Protein AF-A0A1Y0IKT8-F1 (afdb_monomer_lite)

Sequence (107 aa):
MEEERQFYAVRDYLREHRRSTIYELSDSTETPVSLIIKWIRDGRISTSDHPELHYPCESCGAPTLEGKYCKPCKDRLTKGFEQTRQELTEHRNNEQNRSAYYHRRNN

Structure (mmCIF, N/CA/C/O backbone):
data_AF-A0A1Y0IKT8-F1
#
_entry.id   AF-A0A1Y0IKT8-F1
#
loop_
_atom_site.group_PDB
_atom_site.id
_atom_site.type_symbol
_atom_site.label_atom_id
_atom_site.label_alt_id
_atom_site.label_comp_id
_atom_site.label_asym_id
_atom_site.label_entity_id
_atom_site.label_seq_id
_atom_site.pdbx_PDB_ins_code
_atom_site.Cartn_x
_atom_site.Cartn_y
_atom_site.Cartn_z
_atom_site.occupancy
_atom_site.B_iso_or_equiv
_atom_site.auth_seq_id
_atom_site.auth_comp_id
_atom_site.auth_asym_id
_atom_site.auth_atom_id
_atom_site.pdbx_PDB_model_num
ATOM 1 N N . MET A 1 1 ? 22.437 2.347 -4.782 1.00 68.94 1 MET A N 1
ATOM 2 C CA . MET A 1 1 ? 22.680 2.772 -6.177 1.00 68.94 1 MET A CA 1
ATOM 3 C C . MET A 1 1 ? 21.961 1.917 -7.226 1.00 68.94 1 MET A C 1
ATOM 5 O O . MET A 1 1 ? 21.691 2.453 -8.288 1.00 68.94 1 MET A O 1
ATOM 9 N N . GLU A 1 2 ? 21.582 0.654 -6.977 1.00 86.12 2 GLU A N 1
ATOM 10 C CA . GLU A 1 2 ? 20.744 -0.104 -7.936 1.00 86.12 2 GLU A CA 1
ATOM 11 C C . GLU A 1 2 ? 19.244 0.176 -7.768 1.00 86.12 2 GLU A C 1
ATOM 13 O O . GLU A 1 2 ? 18.593 0.640 -8.697 1.00 86.12 2 GLU A O 1
ATOM 18 N N . GLU A 1 3 ? 18.723 0.021 -6.547 1.00 86.81 3 GLU A N 1
ATOM 19 C CA . GLU A 1 3 ? 17.303 0.269 -6.251 1.00 86.81 3 GLU A CA 1
ATOM 20 C C . GLU A 1 3 ? 16.851 1.693 -6.611 1.00 86.81 3 GLU A C 1
ATOM 22 O O . GLU A 1 3 ? 15.716 1.904 -7.022 1.00 86.81 3 GLU A O 1
ATOM 27 N N . GLU A 1 4 ? 17.733 2.688 -6.476 1.00 90.19 4 GLU A N 1
ATOM 28 C CA . GLU A 1 4 ? 17.437 4.067 -6.881 1.00 90.19 4 GLU A CA 1
ATOM 29 C C . GLU A 1 4 ? 17.287 4.200 -8.396 1.00 90.19 4 GLU A C 1
ATOM 31 O O . GLU A 1 4 ? 16.373 4.884 -8.848 1.00 90.19 4 GLU A O 1
ATOM 36 N N . ARG A 1 5 ? 18.137 3.532 -9.188 1.00 92.69 5 ARG A N 1
ATOM 37 C CA . ARG A 1 5 ? 18.028 3.547 -10.654 1.00 92.69 5 ARG A CA 1
ATOM 38 C C . ARG A 1 5 ? 16.723 2.905 -11.108 1.00 92.69 5 ARG A C 1
ATOM 40 O O . ARG A 1 5 ? 16.001 3.510 -11.895 1.00 92.69 5 ARG A O 1
ATOM 47 N N . GLN A 1 6 ? 16.385 1.749 -10.541 1.00 93.06 6 GLN A N 1
ATOM 48 C CA . GLN A 1 6 ? 15.112 1.069 -10.789 1.00 93.06 6 GLN A CA 1
ATOM 49 C C . GLN A 1 6 ? 13.914 1.935 -10.382 1.00 93.06 6 GLN A C 1
ATOM 51 O O . GLN A 1 6 ? 12.943 2.050 -11.125 1.00 93.06 6 GLN A O 1
ATOM 56 N N . PHE A 1 7 ? 13.999 2.620 -9.237 1.00 93.69 7 PHE A N 1
ATOM 57 C CA . PHE A 1 7 ? 12.955 3.541 -8.791 1.00 93.69 7 PHE A CA 1
ATOM 58 C C . PHE A 1 7 ? 12.734 4.688 -9.782 1.00 93.69 7 PHE A C 1
ATOM 60 O O . PHE A 1 7 ? 11.589 5.010 -10.103 1.00 93.69 7 PHE A O 1
ATOM 67 N N . TYR A 1 8 ? 13.811 5.302 -10.281 1.00 93.00 8 TYR A N 1
ATOM 68 C CA . TYR A 1 8 ? 13.703 6.359 -11.285 1.00 93.00 8 TYR A CA 1
ATOM 69 C C . TYR A 1 8 ? 13.139 5.837 -12.609 1.00 93.00 8 TYR A C 1
ATOM 71 O O . TYR A 1 8 ? 12.242 6.477 -13.150 1.00 93.00 8 TYR A O 1
ATOM 79 N N . ALA A 1 9 ? 13.566 4.658 -13.070 1.00 93.81 9 ALA A N 1
ATOM 80 C CA . ALA A 1 9 ? 13.026 4.025 -14.274 1.00 93.81 9 ALA A CA 1
ATOM 81 C C . ALA A 1 9 ? 11.514 3.766 -14.161 1.00 93.81 9 ALA A C 1
ATOM 83 O O . ALA A 1 9 ? 10.753 4.167 -15.037 1.00 93.81 9 ALA A O 1
ATOM 84 N N . VAL A 1 10 ? 11.063 3.182 -13.044 1.00 93.56 10 VAL A N 1
ATOM 85 C CA . VAL A 1 10 ? 9.636 2.963 -12.750 1.00 93.56 10 VAL A CA 1
ATOM 86 C C . VAL A 1 10 ? 8.858 4.273 -12.731 1.00 93.56 10 VAL A C 1
ATOM 88 O O . VAL A 1 10 ? 7.794 4.377 -13.341 1.00 93.56 10 VAL A O 1
ATOM 91 N N . ARG A 1 11 ? 9.384 5.294 -12.052 1.00 91.88 11 ARG A N 1
ATOM 92 C CA . ARG A 1 11 ? 8.733 6.604 -11.965 1.00 91.88 11 ARG A CA 1
ATOM 93 C C . ARG A 1 11 ? 8.595 7.262 -13.337 1.00 91.88 11 ARG A C 1
ATOM 95 O O . ARG A 1 11 ? 7.554 7.849 -13.620 1.00 91.88 11 ARG A O 1
ATOM 102 N N . ASP A 1 12 ? 9.643 7.216 -14.148 1.00 92.81 12 ASP A N 1
ATOM 103 C CA . ASP A 1 12 ? 9.657 7.869 -15.454 1.00 92.81 12 ASP A CA 1
ATOM 104 C C . ASP A 1 12 ? 8.761 7.107 -16.447 1.00 92.81 12 ASP A C 1
ATOM 106 O O . ASP A 1 12 ? 7.952 7.733 -17.128 1.00 92.81 12 ASP A O 1
ATOM 110 N N . TYR A 1 13 ? 8.754 5.771 -16.403 1.00 93.81 13 TYR A N 1
ATOM 111 C CA . TYR A 1 13 ? 7.835 4.949 -17.194 1.00 93.81 13 TYR A CA 1
ATOM 112 C C . TYR A 1 13 ? 6.360 5.211 -16.850 1.00 93.81 13 TYR A C 1
ATOM 114 O O . TYR A 1 13 ? 5.537 5.394 -17.745 1.00 93.81 13 TYR A O 1
ATOM 122 N N . LEU A 1 14 ? 6.008 5.304 -15.561 1.00 91.06 14 LEU A N 1
ATOM 123 C CA . LEU A 1 14 ? 4.636 5.620 -15.138 1.00 91.06 14 LEU A CA 1
ATOM 124 C C . LEU A 1 14 ? 4.169 6.996 -15.646 1.00 91.06 14 LEU A C 1
ATOM 126 O O . LEU A 1 14 ? 2.988 7.172 -15.947 1.00 91.06 14 LEU A O 1
ATOM 130 N N . ARG A 1 15 ? 5.071 7.976 -15.792 1.00 90.00 15 ARG A N 1
ATOM 131 C CA . ARG A 1 15 ? 4.715 9.303 -16.331 1.00 90.00 15 ARG A CA 1
ATOM 132 C C . ARG A 1 15 ? 4.287 9.242 -17.794 1.00 90.00 15 ARG A C 1
ATOM 134 O O . ARG A 1 15 ? 3.366 9.965 -18.176 1.00 90.00 15 ARG A O 1
ATOM 141 N N . GLU A 1 16 ? 4.942 8.399 -18.582 1.00 90.44 16 GLU A N 1
ATOM 142 C CA . GLU A 1 16 ? 4.672 8.228 -20.012 1.00 90.44 16 GLU A CA 1
ATOM 143 C C . GLU A 1 16 ? 3.509 7.253 -20.257 1.00 90.44 16 GLU A C 1
ATOM 145 O O . GLU A 1 16 ? 2.681 7.474 -21.143 1.00 90.44 16 GLU A O 1
ATOM 150 N N . HIS A 1 17 ? 3.374 6.228 -19.409 1.00 89.94 17 HIS A N 1
ATOM 151 C CA . HIS A 1 17 ? 2.402 5.151 -19.564 1.00 89.94 17 HIS A CA 1
ATOM 152 C C . HIS A 1 17 ? 1.444 5.045 -18.371 1.00 89.94 17 HIS A C 1
ATOM 154 O O . HIS A 1 17 ? 1.558 4.197 -17.486 1.00 89.94 17 HIS A O 1
ATOM 160 N N . ARG A 1 18 ? 0.409 5.894 -18.373 1.00 86.94 18 ARG A N 1
ATOM 161 C CA . ARG A 1 18 ? -0.556 5.964 -17.260 1.00 86.94 18 ARG A CA 1
ATOM 162 C C . ARG A 1 18 ? -1.396 4.702 -17.048 1.00 86.94 18 ARG A C 1
ATOM 164 O O . ARG A 1 18 ? -1.892 4.497 -15.945 1.00 86.94 18 ARG A O 1
ATOM 171 N N . ARG A 1 19 ? -1.581 3.882 -18.086 1.00 89.38 19 ARG A N 1
ATOM 172 C CA . ARG A 1 19 ? -2.443 2.686 -18.063 1.00 89.38 19 ARG A CA 1
ATOM 173 C C . ARG A 1 19 ? -1.664 1.370 -18.023 1.00 89.38 19 ARG A C 1
ATOM 175 O O . ARG A 1 19 ? -2.232 0.338 -18.351 1.00 89.38 19 ARG A O 1
ATOM 182 N N . SER A 1 20 ? -0.391 1.405 -17.645 1.00 91.00 20 SER A N 1
ATOM 183 C CA . SER A 1 20 ? 0.401 0.184 -17.536 1.00 91.00 20 SER A CA 1
ATOM 184 C C . SER A 1 20 ? 0.029 -0.633 -16.310 1.00 91.00 20 SER A C 1
ATOM 186 O O . SER A 1 20 ? -0.227 -0.097 -15.227 1.00 91.00 20 SER A O 1
ATOM 188 N N . THR A 1 21 ? 0.036 -1.949 -16.484 1.00 93.12 21 THR A N 1
ATOM 189 C CA . THR A 1 21 ? -0.109 -2.896 -15.378 1.00 93.12 21 THR A CA 1
ATOM 190 C C . THR A 1 21 ? 1.200 -3.024 -14.599 1.00 93.12 21 THR A C 1
ATOM 192 O O . THR A 1 21 ? 2.278 -2.671 -15.081 1.00 93.12 21 THR A O 1
ATOM 195 N N . ILE A 1 22 ? 1.137 -3.583 -13.388 1.00 92.31 22 ILE A N 1
ATOM 196 C CA . ILE A 1 22 ? 2.345 -3.804 -12.581 1.00 92.31 22 ILE A CA 1
ATOM 197 C C . ILE A 1 22 ? 3.320 -4.803 -13.225 1.00 92.31 22 ILE A C 1
ATOM 199 O O . ILE A 1 22 ? 4.525 -4.720 -12.996 1.00 92.31 22 ILE A O 1
ATOM 203 N N . TYR A 1 23 ? 2.805 -5.726 -14.042 1.00 93.62 23 TYR A N 1
ATOM 204 C CA . TYR A 1 23 ? 3.604 -6.712 -14.768 1.00 93.62 23 TYR A CA 1
ATOM 205 C C . TYR A 1 23 ? 4.318 -6.076 -15.962 1.00 93.62 23 TYR A C 1
ATOM 207 O O . TYR A 1 23 ? 5.527 -6.220 -16.083 1.00 93.62 23 TYR A O 1
ATOM 215 N N . GLU A 1 24 ? 3.610 -5.284 -16.772 1.00 93.31 24 GLU A N 1
ATOM 216 C CA . GLU A 1 24 ? 4.222 -4.527 -17.877 1.00 93.31 24 GLU A CA 1
ATOM 217 C C . GLU A 1 24 ? 5.286 -3.550 -17.377 1.00 93.31 24 GLU A C 1
ATOM 219 O O . GLU A 1 24 ? 6.340 -3.404 -17.996 1.00 93.31 24 GLU A O 1
ATOM 224 N N . LEU A 1 25 ? 5.020 -2.900 -16.240 1.00 92.94 25 LEU A N 1
ATOM 225 C CA . LEU A 1 25 ? 5.975 -2.020 -15.580 1.00 92.94 25 LEU A CA 1
ATOM 226 C C . LEU A 1 25 ? 7.228 -2.796 -15.160 1.00 92.94 25 LEU A C 1
ATOM 228 O O . LEU A 1 25 ? 8.333 -2.378 -15.483 1.00 92.94 25 LEU A O 1
ATOM 232 N N . SER A 1 26 ? 7.050 -3.939 -14.491 1.00 94.88 26 SER A N 1
ATOM 233 C CA . SER A 1 26 ? 8.144 -4.824 -14.070 1.00 94.88 26 SER A CA 1
ATOM 234 C C . SER A 1 26 ? 9.009 -5.276 -15.244 1.00 94.88 26 SER A C 1
ATOM 236 O O . SER A 1 26 ? 10.234 -5.224 -15.149 1.00 94.88 26 SER A O 1
ATOM 238 N N . ASP A 1 27 ? 8.381 -5.694 -16.341 1.00 94.38 27 ASP A N 1
ATOM 239 C CA . ASP A 1 27 ? 9.080 -6.168 -17.536 1.00 94.38 27 ASP A CA 1
ATOM 240 C C . ASP A 1 27 ? 9.816 -5.025 -18.246 1.00 94.38 27 ASP A C 1
ATOM 242 O O . ASP A 1 27 ? 10.964 -5.185 -18.651 1.00 94.38 27 ASP A O 1
ATOM 246 N N . SER A 1 28 ? 9.193 -3.846 -18.348 1.00 93.50 28 SER A N 1
ATOM 247 C CA . SER A 1 28 ? 9.775 -2.694 -19.051 1.00 93.50 28 SER A CA 1
ATOM 248 C C . SER A 1 28 ? 10.918 -2.036 -18.283 1.00 93.50 28 SER A C 1
ATOM 250 O O . SER A 1 28 ? 11.835 -1.490 -18.893 1.00 93.50 28 SER A O 1
ATOM 252 N N . THR A 1 29 ? 10.866 -2.049 -16.950 1.00 93.06 29 THR A N 1
ATOM 253 C CA . THR A 1 29 ? 11.887 -1.416 -16.102 1.00 93.06 29 THR A CA 1
ATOM 254 C C . THR A 1 29 ? 12.841 -2.420 -15.468 1.00 93.06 29 THR A C 1
ATOM 256 O O . THR A 1 29 ? 13.610 -2.041 -14.582 1.00 93.06 29 THR A O 1
ATOM 259 N N . GLU A 1 30 ? 12.757 -3.697 -15.862 1.00 93.50 30 GLU A N 1
ATOM 260 C CA . GLU A 1 30 ? 13.536 -4.817 -15.312 1.00 93.50 30 GLU A CA 1
ATOM 261 C C . GLU A 1 30 ? 13.550 -4.823 -13.771 1.00 93.50 30 GLU A C 1
ATOM 263 O O . GLU A 1 30 ? 14.550 -5.119 -13.111 1.00 93.50 30 GLU A O 1
ATOM 268 N N . THR A 1 31 ? 12.427 -4.424 -13.171 1.00 94.69 31 THR A N 1
ATOM 269 C CA . THR A 1 31 ? 12.308 -4.217 -11.728 1.00 94.69 31 THR A CA 1
ATOM 270 C C . THR A 1 31 ? 11.334 -5.230 -11.148 1.00 94.69 31 THR A C 1
ATOM 272 O O . THR A 1 31 ? 10.189 -5.267 -11.584 1.00 94.69 31 THR A O 1
ATOM 275 N N . PRO A 1 32 ? 11.710 -6.003 -10.116 1.00 95.12 32 PRO A N 1
ATOM 276 C CA . PRO A 1 32 ? 10.817 -7.001 -9.544 1.00 95.12 32 PRO A CA 1
ATOM 277 C C . PRO A 1 32 ? 9.486 -6.401 -9.073 1.00 95.12 32 PRO A C 1
ATOM 279 O O . PRO A 1 32 ? 9.471 -5.429 -8.312 1.00 95.12 32 PRO A O 1
ATOM 282 N N . VAL A 1 33 ? 8.369 -7.050 -9.422 1.00 93.94 33 VAL A N 1
ATOM 283 C CA . VAL A 1 33 ? 7.017 -6.687 -8.951 1.00 93.94 33 VAL A CA 1
ATOM 284 C C . VAL A 1 33 ? 6.977 -6.485 -7.431 1.00 93.94 33 VAL A C 1
ATOM 286 O O . VAL A 1 33 ? 6.373 -5.536 -6.942 1.00 93.94 33 VAL A O 1
ATOM 289 N N . SER A 1 34 ? 7.662 -7.333 -6.661 1.00 92.81 34 SER A N 1
ATOM 290 C CA . SER A 1 34 ? 7.737 -7.220 -5.199 1.00 92.81 34 SER A CA 1
ATOM 291 C C . SER A 1 34 ? 8.343 -5.895 -4.721 1.00 92.81 34 SER A C 1
ATOM 293 O O . SER A 1 34 ? 7.882 -5.337 -3.723 1.00 92.81 34 SER A O 1
ATOM 295 N N . LEU A 1 35 ? 9.341 -5.370 -5.436 1.00 94.00 35 LEU A N 1
ATOM 296 C CA . LEU A 1 35 ? 9.993 -4.102 -5.124 1.00 94.00 35 LEU A CA 1
ATOM 297 C C . LEU A 1 35 ? 9.096 -2.911 -5.483 1.00 94.00 35 LEU A C 1
ATOM 299 O O . LEU A 1 35 ? 8.959 -1.983 -4.688 1.00 94.00 35 LEU A O 1
ATOM 303 N N . ILE A 1 36 ? 8.403 -2.987 -6.622 1.00 93.50 36 ILE A N 1
ATOM 304 C CA . ILE A 1 36 ? 7.404 -1.990 -7.032 1.00 93.50 36 ILE A CA 1
ATOM 305 C C . ILE A 1 36 ? 6.277 -1.912 -5.993 1.00 93.50 36 ILE A C 1
ATOM 307 O O . ILE A 1 36 ? 5.951 -0.828 -5.508 1.00 93.50 36 ILE A O 1
ATOM 311 N N . ILE A 1 37 ? 5.731 -3.063 -5.582 1.00 92.75 37 ILE A N 1
ATOM 312 C CA . ILE A 1 37 ? 4.704 -3.147 -4.532 1.00 92.75 37 ILE A CA 1
ATOM 313 C C . ILE A 1 37 ? 5.204 -2.513 -3.234 1.00 92.75 37 ILE A C 1
ATOM 315 O O . ILE A 1 37 ? 4.451 -1.796 -2.575 1.00 92.75 37 ILE A O 1
ATOM 319 N N . LYS A 1 38 ? 6.465 -2.758 -2.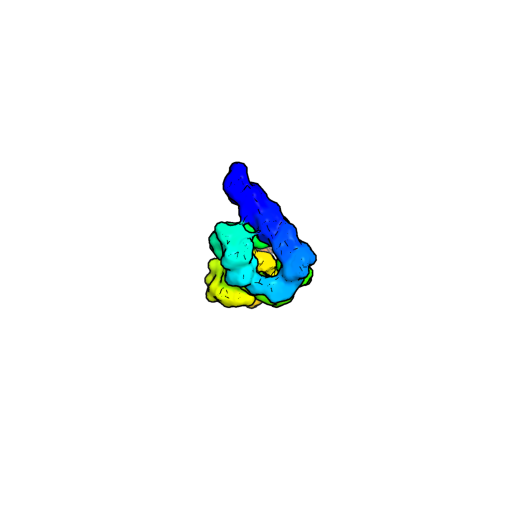856 1.00 92.56 38 LYS A N 1
ATOM 320 C CA . LYS A 1 38 ? 7.067 -2.153 -1.663 1.00 92.56 38 LYS A CA 1
ATOM 321 C C . LYS A 1 38 ? 7.056 -0.627 -1.755 1.00 92.56 38 LYS A C 1
ATOM 323 O O . LYS A 1 38 ? 6.582 0.017 -0.830 1.00 92.56 38 LYS A O 1
ATOM 328 N N . TRP A 1 39 ? 7.475 -0.042 -2.876 1.00 92.50 39 TRP A N 1
ATOM 329 C CA . TRP A 1 39 ? 7.456 1.416 -3.050 1.00 92.50 39 TRP A CA 1
ATOM 330 C C . TRP A 1 39 ? 6.055 2.021 -3.066 1.00 92.50 39 TRP A C 1
ATOM 332 O O . TRP A 1 39 ? 5.873 3.126 -2.554 1.00 92.50 39 TRP A O 1
ATOM 342 N N . ILE A 1 40 ? 5.070 1.306 -3.609 1.00 91.38 40 ILE A N 1
ATOM 343 C CA . ILE A 1 40 ? 3.663 1.708 -3.528 1.00 91.38 40 ILE A CA 1
ATOM 344 C C . ILE A 1 40 ? 3.195 1.702 -2.064 1.00 91.38 40 ILE A C 1
ATOM 346 O O . ILE A 1 40 ? 2.615 2.677 -1.590 1.00 91.38 40 ILE A O 1
ATOM 350 N N . ARG A 1 41 ? 3.494 0.635 -1.310 1.00 89.38 41 ARG A N 1
ATOM 351 C CA . ARG A 1 41 ? 3.134 0.515 0.116 1.00 89.38 41 ARG A CA 1
ATOM 352 C C . ARG A 1 41 ? 3.841 1.545 0.997 1.00 89.38 41 ARG A C 1
ATOM 354 O O . ARG A 1 41 ? 3.233 2.031 1.947 1.00 89.38 41 ARG A O 1
ATOM 361 N N . ASP A 1 42 ? 5.078 1.894 0.658 1.00 90.62 42 ASP A N 1
ATOM 362 C CA . ASP A 1 42 ? 5.867 2.938 1.319 1.00 90.62 42 ASP A CA 1
ATOM 363 C C . ASP A 1 42 ? 5.395 4.358 0.941 1.00 90.62 42 ASP A C 1
ATOM 365 O O . ASP A 1 42 ? 5.909 5.341 1.471 1.00 90.62 42 ASP A O 1
ATOM 369 N N . GLY A 1 43 ? 4.440 4.494 0.009 1.00 88.50 43 GLY A N 1
ATOM 370 C CA . GLY A 1 43 ? 3.921 5.783 -0.458 1.00 88.50 43 GLY A CA 1
ATOM 371 C C . GLY A 1 43 ? 4.881 6.556 -1.366 1.00 88.50 43 GLY A C 1
ATOM 372 O O . GLY A 1 43 ? 4.670 7.738 -1.627 1.00 88.50 43 GLY A O 1
ATOM 373 N N . ARG A 1 44 ? 5.944 5.908 -1.858 1.00 90.31 44 ARG A N 1
ATOM 374 C CA . ARG A 1 44 ? 6.918 6.508 -2.784 1.00 90.31 44 ARG A CA 1
ATOM 375 C C . ARG A 1 44 ? 6.397 6.568 -4.221 1.00 90.31 44 ARG A C 1
ATOM 377 O O . ARG A 1 44 ? 6.848 7.416 -4.987 1.00 90.31 44 ARG A O 1
ATOM 384 N N . ILE A 1 45 ? 5.481 5.668 -4.582 1.00 89.81 45 ILE A N 1
ATOM 385 C CA . ILE A 1 45 ? 4.763 5.651 -5.862 1.00 89.81 45 ILE A CA 1
ATOM 386 C C . ILE A 1 45 ? 3.278 5.836 -5.568 1.00 89.81 45 ILE A C 1
ATOM 388 O O . ILE A 1 45 ? 2.703 5.088 -4.780 1.00 89.81 45 ILE A O 1
ATOM 392 N N . SER A 1 46 ? 2.667 6.826 -6.217 1.00 86.62 46 SER A N 1
ATOM 393 C CA . SER A 1 46 ? 1.225 7.046 -6.150 1.00 86.62 46 SER A CA 1
ATOM 394 C C . SER A 1 46 ? 0.525 6.226 -7.223 1.00 86.62 46 SER A C 1
ATOM 396 O O . SER A 1 46 ? 0.934 6.242 -8.379 1.00 86.62 46 SER A O 1
ATOM 398 N N . THR A 1 47 ? -0.546 5.541 -6.848 1.00 88.31 47 THR A N 1
ATOM 399 C CA . THR A 1 47 ? -1.410 4.766 -7.747 1.00 88.31 47 THR A CA 1
ATOM 400 C C . THR A 1 47 ? -2.661 5.537 -8.173 1.00 88.31 47 THR A C 1
ATOM 402 O O . THR A 1 47 ? -3.399 5.063 -9.032 1.00 88.31 47 THR A O 1
ATOM 405 N N . SER A 1 48 ? -2.900 6.738 -7.627 1.00 86.31 48 SER A N 1
ATOM 406 C CA . SER A 1 48 ? -4.126 7.517 -7.865 1.00 86.31 48 SER A CA 1
ATOM 407 C C . SER A 1 48 ? -4.373 7.847 -9.340 1.00 86.31 48 SER A C 1
ATOM 409 O O . SER A 1 48 ? -5.519 7.899 -9.774 1.00 86.31 48 SER A O 1
ATOM 411 N N . ASP A 1 49 ? -3.301 8.035 -10.111 1.00 85.25 49 ASP A N 1
ATOM 412 C CA . ASP A 1 49 ? -3.357 8.356 -11.542 1.00 85.25 49 ASP A CA 1
ATOM 413 C C . ASP A 1 49 ? -3.229 7.115 -12.450 1.00 85.25 49 ASP A C 1
ATOM 415 O O . ASP A 1 49 ? -3.181 7.248 -13.677 1.00 85.25 49 ASP A O 1
ATOM 419 N N . HIS A 1 50 ? -3.162 5.917 -11.858 1.00 89.25 50 HI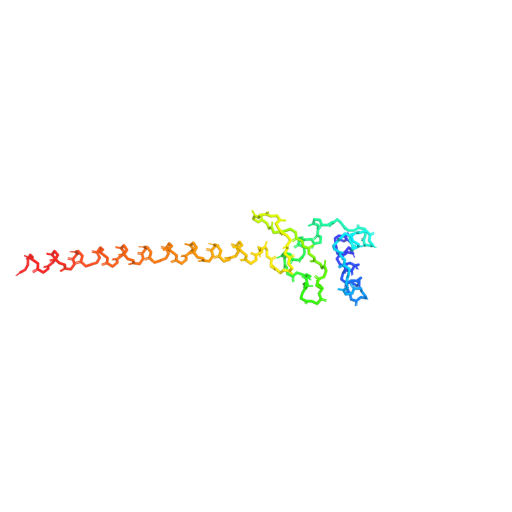S A N 1
ATOM 420 C CA . HIS A 1 50 ? -2.829 4.658 -12.526 1.00 89.25 50 HIS A CA 1
ATOM 421 C C . HIS A 1 50 ? -3.885 3.575 -12.246 1.00 89.25 50 HIS A C 1
ATOM 423 O O . HIS A 1 50 ? -3.660 2.682 -11.427 1.00 89.25 50 HIS A O 1
ATOM 429 N N . PRO A 1 51 ? -5.042 3.611 -12.935 1.00 87.75 51 PRO A N 1
ATOM 430 C CA . PRO A 1 51 ? -6.175 2.731 -12.639 1.00 87.75 51 PRO A CA 1
ATOM 431 C C . PRO A 1 51 ? -5.919 1.249 -12.947 1.00 87.75 51 PRO A C 1
ATOM 433 O O . PRO A 1 51 ? -6.642 0.403 -12.440 1.00 87.75 51 PRO A O 1
ATOM 436 N N . GLU A 1 52 ? -4.915 0.924 -13.765 1.00 91.12 52 GLU A N 1
ATOM 437 C CA . GLU A 1 52 ? -4.566 -0.463 -14.114 1.00 91.12 52 GLU A CA 1
ATOM 438 C C . GLU A 1 52 ? -3.487 -1.0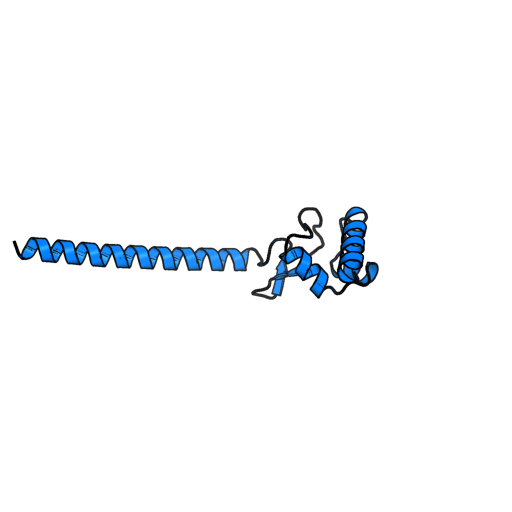53 -13.184 1.00 91.12 52 GLU A C 1
ATOM 440 O O . GLU A 1 52 ? -3.219 -2.258 -13.220 1.00 91.12 52 GLU A O 1
ATOM 445 N N . LEU A 1 53 ? -2.892 -0.232 -12.308 1.00 91.19 53 LEU A N 1
ATOM 446 C CA . LEU A 1 53 ? -1.780 -0.602 -11.430 1.00 91.19 53 LEU A CA 1
ATOM 447 C C . LEU A 1 53 ? -2.274 -1.322 -10.166 1.00 91.19 53 LEU A C 1
ATOM 449 O O . LEU A 1 53 ? -2.041 -0.897 -9.035 1.00 91.19 53 LEU A O 1
ATOM 453 N N . HIS A 1 54 ? -2.986 -2.426 -10.372 1.00 92.19 54 HIS A N 1
ATOM 454 C CA . HIS A 1 54 ? -3.479 -3.281 -9.304 1.00 92.19 54 HIS A CA 1
ATOM 455 C C . HIS A 1 54 ? -2.336 -4.087 -8.681 1.00 92.19 54 HIS A C 1
ATOM 457 O O . HIS A 1 54 ? -1.487 -4.641 -9.380 1.00 92.19 54 HIS A O 1
ATOM 463 N N . TYR A 1 55 ? -2.352 -4.219 -7.358 1.00 92.75 55 TYR A N 1
ATOM 464 C CA . TYR A 1 55 ? -1.400 -5.040 -6.611 1.00 92.75 55 TYR A CA 1
ATOM 465 C C . TYR A 1 55 ? -2.098 -5.809 -5.480 1.00 92.75 55 TYR A C 1
ATOM 467 O O . TYR A 1 55 ? -3.180 -5.422 -5.043 1.00 92.75 55 TYR A O 1
ATOM 475 N N . PRO A 1 56 ? -1.529 -6.925 -4.992 1.00 93.69 56 PRO A N 1
ATOM 476 C CA . PRO A 1 56 ? -2.183 -7.753 -3.983 1.00 93.69 56 PRO A CA 1
ATOM 477 C C . PRO A 1 56 ? -2.251 -7.077 -2.604 1.00 93.69 56 PRO A C 1
ATOM 479 O O . PRO A 1 56 ? -1.250 -6.577 -2.069 1.00 93.69 56 PRO A O 1
ATOM 482 N N . CYS A 1 57 ? -3.438 -7.144 -1.995 1.00 94.44 57 CYS A N 1
ATOM 483 C CA . CYS A 1 57 ? -3.703 -6.792 -0.6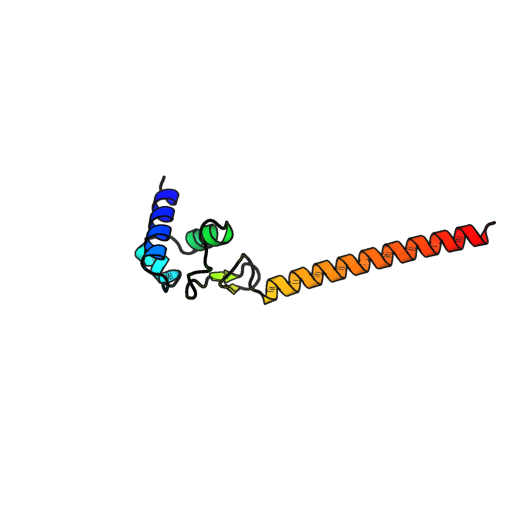01 1.00 94.44 57 CYS A CA 1
ATOM 484 C C . CYS A 1 57 ? -2.851 -7.644 0.347 1.00 94.44 57 CYS A C 1
ATOM 486 O O . CYS A 1 57 ? -2.818 -8.867 0.224 1.00 94.44 57 CYS A O 1
ATOM 488 N N . GLU A 1 58 ? -2.237 -7.024 1.357 1.00 91.88 58 GLU A N 1
ATOM 489 C CA . GLU A 1 58 ? -1.366 -7.750 2.292 1.00 91.88 58 GLU A CA 1
ATOM 490 C C . GLU A 1 58 ? -2.118 -8.729 3.209 1.00 91.88 58 GLU A C 1
ATOM 492 O O . GLU A 1 58 ? -1.530 -9.687 3.697 1.00 91.88 58 GLU A O 1
ATOM 497 N N . SER A 1 59 ? -3.422 -8.526 3.428 1.00 93.81 59 SER A N 1
ATOM 498 C CA . SER A 1 59 ? -4.214 -9.399 4.305 1.00 93.81 59 SER A CA 1
ATOM 499 C C . SER A 1 59 ? -4.900 -10.554 3.574 1.00 93.81 59 SER A C 1
ATOM 501 O O . SER A 1 59 ? -5.043 -11.619 4.165 1.00 93.81 59 SER A O 1
ATOM 503 N N . CYS A 1 60 ? -5.387 -10.346 2.348 1.00 95.06 60 CYS A N 1
ATOM 504 C CA . CYS A 1 60 ? -6.221 -11.336 1.651 1.00 95.06 60 CYS A CA 1
ATOM 505 C C . CYS A 1 60 ? -5.772 -11.653 0.221 1.00 95.06 60 CYS A C 1
ATOM 507 O O . CYS A 1 60 ? -6.385 -12.498 -0.420 1.00 95.06 60 CYS A O 1
ATOM 509 N N . GLY A 1 61 ? -4.756 -10.965 -0.308 1.00 93.38 61 GLY A N 1
ATOM 510 C CA . GLY A 1 61 ? -4.265 -11.160 -1.675 1.00 93.38 61 GLY A CA 1
ATOM 511 C C . GLY A 1 61 ? -5.151 -10.585 -2.784 1.00 93.38 61 GLY A C 1
ATOM 512 O O . GLY A 1 61 ? -4.717 -10.553 -3.930 1.00 93.38 61 GLY A O 1
ATOM 513 N N . ALA A 1 62 ? -6.354 -10.088 -2.475 1.00 94.50 62 ALA A N 1
ATOM 514 C CA . ALA A 1 62 ? -7.229 -9.468 -3.471 1.00 94.50 62 ALA A CA 1
ATOM 515 C C . ALA A 1 62 ? -6.565 -8.236 -4.122 1.00 94.50 62 ALA A C 1
ATOM 517 O O . ALA A 1 62 ? -5.839 -7.515 -3.427 1.00 94.50 62 ALA A O 1
ATOM 518 N N . PRO A 1 63 ? -6.829 -7.959 -5.412 1.00 92.19 63 PRO A N 1
ATOM 519 C CA . PRO A 1 63 ? -6.284 -6.786 -6.087 1.00 92.19 63 PRO A CA 1
ATOM 520 C C . PRO A 1 63 ? -6.772 -5.499 -5.411 1.00 92.19 63 PRO A C 1
ATOM 522 O O . PRO A 1 63 ? -7.962 -5.327 -5.142 1.00 92.19 63 PRO A O 1
ATOM 525 N N . THR A 1 64 ? -5.839 -4.599 -5.118 1.00 92.81 64 THR A N 1
ATOM 526 C CA . THR A 1 64 ? -6.089 -3.262 -4.584 1.00 92.81 64 THR A CA 1
ATOM 527 C C . THR A 1 64 ? -5.385 -2.221 -5.444 1.00 92.81 64 THR A C 1
ATOM 529 O O . THR A 1 64 ? -4.343 -2.501 -6.034 1.00 92.81 64 THR A O 1
ATOM 532 N N . LEU A 1 65 ? -5.980 -1.033 -5.516 1.00 88.88 65 LEU A N 1
ATOM 533 C CA . LEU A 1 65 ? -5.417 0.133 -6.197 1.00 88.88 65 LEU A CA 1
ATOM 534 C C . LEU A 1 65 ? -4.881 1.171 -5.221 1.00 88.88 65 LEU A C 1
ATOM 536 O O . LEU A 1 65 ? -4.179 2.076 -5.639 1.00 88.88 65 LEU A O 1
ATOM 540 N N . GLU A 1 66 ? -5.207 1.077 -3.935 1.00 85.19 66 GLU A N 1
ATOM 541 C CA . GLU A 1 66 ? -4.807 2.080 -2.953 1.00 85.19 66 GLU A CA 1
ATOM 542 C C . GLU A 1 66 ? -4.438 1.427 -1.622 1.00 85.19 66 GLU A C 1
ATOM 544 O O . GLU A 1 66 ? -5.052 0.447 -1.184 1.00 85.19 66 GLU A O 1
ATOM 549 N N . GLY A 1 67 ? -3.430 2.003 -0.966 1.00 86.56 67 GLY A N 1
ATOM 550 C CA . GLY A 1 67 ? -3.004 1.643 0.376 1.00 86.56 67 GLY A CA 1
ATOM 551 C C . GLY A 1 67 ? -2.473 0.216 0.509 1.00 86.56 67 GLY A C 1
ATOM 552 O O . GLY A 1 67 ? -2.234 -0.509 -0.452 1.00 86.56 67 GLY A O 1
ATOM 553 N N . LYS A 1 68 ? -2.260 -0.200 1.756 1.00 90.00 68 LYS A N 1
ATOM 554 C CA . LYS A 1 68 ? -1.708 -1.520 2.094 1.00 90.00 68 LYS A CA 1
ATOM 555 C C . LYS A 1 68 ? -2.750 -2.648 2.044 1.00 90.00 68 LYS A C 1
ATOM 557 O O . LYS A 1 68 ? -2.423 -3.814 1.810 1.00 90.00 68 LYS A O 1
ATOM 562 N N . TYR A 1 69 ? -4.011 -2.296 2.278 1.00 93.12 69 TYR A N 1
ATOM 563 C CA . TYR A 1 69 ? -5.129 -3.222 2.396 1.00 93.12 69 TYR A CA 1
ATOM 564 C C . TYR A 1 69 ? -6.250 -2.801 1.456 1.00 93.12 69 TYR A C 1
ATOM 566 O O . TYR A 1 69 ? -6.561 -1.615 1.365 1.00 93.12 69 TYR A O 1
ATOM 574 N N . CYS A 1 70 ? -6.905 -3.774 0.824 1.00 94.00 70 CYS A N 1
ATOM 575 C CA . CYS A 1 70 ? -8.124 -3.509 0.072 1.00 94.00 70 CYS A CA 1
ATOM 576 C C . CYS A 1 70 ? -9.227 -2.968 0.999 1.00 94.00 70 CYS A C 1
ATOM 578 O O . CYS A 1 70 ? -9.235 -3.235 2.207 1.00 94.00 70 CYS A O 1
ATOM 580 N N . LYS A 1 71 ? -10.190 -2.244 0.419 1.00 93.00 71 LYS A N 1
ATOM 581 C CA . LYS A 1 71 ? -11.314 -1.638 1.148 1.00 93.00 71 LYS A CA 1
ATOM 582 C C . LYS A 1 71 ? -12.016 -2.613 2.117 1.00 93.00 71 LYS A C 1
ATOM 584 O O . LYS A 1 71 ? -12.100 -2.274 3.292 1.00 93.00 71 LYS A O 1
ATOM 589 N N . PRO A 1 72 ? -12.382 -3.852 1.726 1.00 94.88 72 PRO A N 1
ATOM 590 C CA . PRO A 1 72 ? -12.991 -4.810 2.654 1.00 94.88 72 PRO A CA 1
ATOM 591 C C . PRO A 1 72 ? -12.118 -5.155 3.869 1.00 94.88 72 PRO A C 1
ATOM 593 O O . PRO A 1 72 ? -12.614 -5.255 4.990 1.00 94.88 72 PRO A O 1
ATOM 596 N N . CYS A 1 73 ? -10.808 -5.338 3.669 1.00 95.88 73 CYS A N 1
ATOM 597 C CA . CYS A 1 73 ? -9.882 -5.619 4.766 1.00 95.88 73 CYS A CA 1
ATOM 598 C C . CYS A 1 73 ? -9.731 -4.412 5.694 1.00 95.88 73 CYS A C 1
ATOM 600 O O . CYS A 1 73 ? -9.707 -4.592 6.911 1.00 95.88 73 CYS A O 1
ATOM 602 N N . LYS A 1 74 ? -9.663 -3.200 5.131 1.00 94.12 74 LYS A N 1
ATOM 603 C CA . LYS A 1 74 ? -9.614 -1.949 5.895 1.00 94.12 74 LYS A CA 1
ATOM 604 C C . LYS A 1 74 ? -10.879 -1.771 6.736 1.00 94.12 74 LYS A C 1
ATOM 606 O O . LYS A 1 74 ? -10.769 -1.575 7.941 1.00 94.12 74 LYS A O 1
ATOM 611 N N . ASP A 1 75 ? -12.052 -1.946 6.134 1.00 95.06 75 ASP A N 1
ATOM 612 C CA . ASP A 1 75 ? -13.345 -1.808 6.810 1.00 95.06 75 ASP A CA 1
ATOM 613 C C . ASP A 1 75 ? -13.491 -2.827 7.950 1.00 95.06 75 ASP A C 1
ATOM 615 O O . ASP A 1 75 ? -13.914 -2.482 9.054 1.00 95.06 75 ASP A O 1
ATOM 619 N N . ARG A 1 76 ? -13.066 -4.080 7.725 1.00 95.88 76 ARG A N 1
ATOM 620 C CA . ARG A 1 76 ? -13.055 -5.120 8.764 1.00 95.88 76 ARG A CA 1
ATOM 621 C C . ARG A 1 76 ? -12.151 -4.750 9.940 1.00 95.88 76 ARG A C 1
ATOM 623 O O . ARG A 1 76 ? -12.540 -4.965 11.085 1.00 95.88 76 ARG A O 1
ATOM 630 N N . LEU A 1 77 ? -10.959 -4.218 9.665 1.00 94.00 77 LEU A N 1
ATOM 631 C CA . LEU A 1 77 ? -10.028 -3.781 10.707 1.00 94.00 77 LEU A CA 1
ATOM 632 C C . LEU A 1 77 ? -10.621 -2.624 11.513 1.00 94.00 77 LEU A C 1
ATOM 634 O O . LEU A 1 77 ? -10.692 -2.721 12.735 1.00 94.00 77 LEU A O 1
ATOM 638 N N . THR A 1 78 ? -11.098 -1.570 10.845 1.00 94.81 78 THR A N 1
ATOM 639 C CA . THR A 1 78 ? -11.717 -0.408 11.501 1.00 94.81 78 THR A CA 1
ATOM 640 C C . THR A 1 78 ? -12.891 -0.824 12.379 1.00 94.81 78 THR A C 1
ATOM 642 O O . THR A 1 78 ? -12.939 -0.443 13.546 1.00 94.81 78 THR A O 1
ATOM 645 N N . LYS A 1 79 ? -13.781 -1.682 11.865 1.00 95.88 79 LYS A N 1
ATOM 646 C CA . LYS A 1 79 ? -14.914 -2.201 12.634 1.00 95.88 79 LYS A CA 1
ATOM 647 C C . LYS A 1 79 ? -14.464 -2.981 13.871 1.00 95.88 79 LYS A C 1
ATOM 649 O O . LYS A 1 79 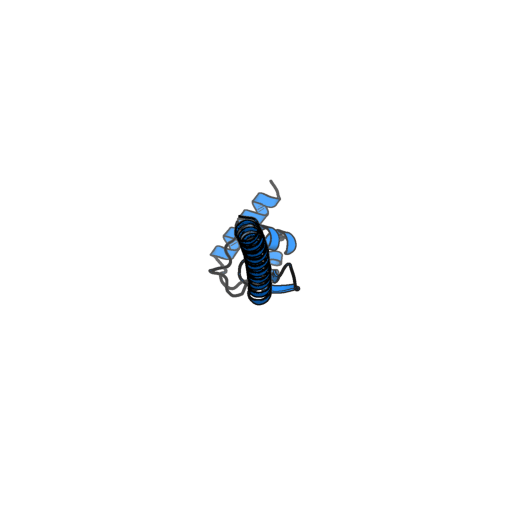? -15.022 -2.774 14.943 1.00 95.88 79 LYS A O 1
ATOM 654 N N . GLY A 1 80 ? -13.450 -3.839 13.742 1.00 94.44 80 GLY A N 1
ATOM 655 C CA . GLY A 1 80 ? -12.894 -4.576 14.881 1.00 94.44 80 GLY A CA 1
ATOM 656 C C . GLY A 1 80 ? -12.356 -3.644 15.972 1.00 94.44 80 GLY A C 1
ATOM 657 O O . GLY A 1 80 ? -12.681 -3.817 17.143 1.00 94.44 80 GLY A O 1
ATOM 658 N N . PHE A 1 81 ? -11.611 -2.601 15.592 1.00 94.88 81 PHE A N 1
ATOM 659 C CA . PHE A 1 81 ? -11.116 -1.600 16.546 1.00 94.88 81 PHE A CA 1
ATOM 660 C C . PHE A 1 81 ? -12.242 -0.823 17.233 1.00 94.88 81 PHE A C 1
ATOM 662 O O . PHE A 1 81 ? -12.167 -0.557 18.434 1.00 94.88 81 PHE A O 1
ATOM 669 N N . GLU A 1 82 ? -13.282 -0.443 16.492 1.00 95.75 82 GLU A N 1
ATOM 670 C CA . GLU A 1 82 ? -14.433 0.266 17.049 1.00 95.75 82 GLU A CA 1
ATOM 671 C C . GLU A 1 82 ? -15.196 -0.587 18.061 1.00 95.75 82 GLU A C 1
ATOM 673 O O . GLU A 1 82 ? -15.511 -0.085 19.139 1.00 95.75 82 GLU A O 1
ATOM 678 N N . GLN A 1 83 ? -15.418 -1.866 17.748 1.00 95.62 83 GLN A N 1
ATOM 679 C CA . GLN A 1 83 ? -16.066 -2.824 18.645 1.00 95.62 83 GLN A CA 1
ATOM 680 C C . GLN A 1 83 ? -15.273 -2.992 19.943 1.00 95.62 83 GLN A C 1
ATOM 682 O O . GLN A 1 83 ? -15.810 -2.752 21.020 1.00 95.62 83 GLN A O 1
ATOM 687 N N . THR A 1 84 ? -13.969 -3.273 19.858 1.00 96.12 84 THR A N 1
ATOM 688 C CA . THR A 1 84 ? -13.122 -3.395 21.055 1.00 96.12 84 THR A CA 1
ATOM 689 C C . THR A 1 84 ? -13.111 -2.107 21.883 1.00 96.12 84 THR A C 1
ATOM 691 O O . THR A 1 84 ? -13.153 -2.146 23.111 1.00 96.12 84 THR A O 1
ATOM 694 N N . ARG A 1 85 ? -13.093 -0.931 21.243 1.00 95.88 85 ARG A N 1
ATOM 695 C CA . ARG A 1 85 ? -13.139 0.357 21.954 1.00 95.88 85 ARG A CA 1
ATOM 696 C C . ARG A 1 85 ? -14.469 0.577 22.679 1.00 95.88 85 ARG A C 1
ATOM 698 O O . ARG A 1 85 ? -14.467 1.140 23.776 1.00 95.88 85 ARG A O 1
ATOM 705 N N . GLN A 1 86 ? -15.585 0.164 22.082 1.00 95.38 86 GLN A N 1
ATOM 706 C CA . GLN A 1 86 ? -16.906 0.227 22.711 1.00 95.38 86 GLN A CA 1
ATOM 707 C C . GLN A 1 86 ? -16.969 -0.706 23.920 1.00 95.38 86 GLN A C 1
ATOM 709 O O . GLN A 1 86 ? -17.272 -0.239 25.015 1.00 95.38 86 GLN A O 1
ATOM 714 N N . GLU A 1 87 ? -16.557 -1.963 23.757 1.00 95.50 87 GLU A N 1
ATOM 715 C CA . GLU A 1 87 ? -16.514 -2.959 24.834 1.00 95.50 87 GLU A CA 1
ATOM 716 C C . GLU A 1 87 ? -15.687 -2.470 26.033 1.00 95.50 87 GLU A C 1
ATOM 718 O O . GLU A 1 87 ? -16.151 -2.511 27.171 1.00 95.50 87 GLU A O 1
ATOM 723 N N . LEU A 1 88 ? -14.491 -1.918 25.792 1.00 95.62 88 LEU A N 1
ATOM 724 C CA . LEU A 1 88 ? -13.645 -1.348 26.849 1.00 95.62 88 LEU A CA 1
ATOM 725 C C . LEU A 1 88 ? -14.311 -0.162 27.565 1.00 95.62 88 LEU A C 1
ATOM 727 O O . LEU A 1 88 ? -14.160 0.004 28.778 1.00 95.62 88 LEU A O 1
ATOM 731 N N . THR A 1 89 ? -15.048 0.668 26.825 1.00 95.31 89 THR A N 1
ATOM 732 C CA . THR A 1 89 ? -15.762 1.825 27.382 1.00 95.31 89 THR A CA 1
ATOM 733 C C . THR A 1 89 ? -16.925 1.377 28.265 1.00 95.31 89 THR A C 1
ATOM 735 O O . THR A 1 89 ? -17.085 1.874 29.380 1.00 95.31 89 THR A O 1
ATOM 738 N N . GLU A 1 90 ? -17.706 0.403 27.801 1.00 94.69 90 GLU A N 1
ATOM 739 C CA . GLU A 1 90 ? -18.811 -0.192 28.553 1.00 94.69 90 GLU A CA 1
ATOM 740 C C . GLU A 1 90 ? -18.318 -0.878 29.827 1.00 94.69 90 GLU A C 1
ATOM 742 O O . GLU A 1 90 ? -18.873 -0.649 30.904 1.00 94.69 90 GLU A O 1
ATOM 747 N N . HIS A 1 91 ? -17.233 -1.653 29.737 1.00 94.31 91 HIS A N 1
ATOM 748 C CA . HIS A 1 91 ? -16.639 -2.322 30.892 1.00 94.31 91 HIS A CA 1
ATOM 749 C C . HIS A 1 91 ? -16.201 -1.309 31.958 1.00 94.31 91 HIS A C 1
ATOM 751 O O . HIS A 1 91 ? -16.549 -1.451 33.132 1.00 94.31 91 HIS A O 1
ATOM 757 N N . ARG A 1 92 ? -15.524 -0.228 31.543 1.00 93.44 92 ARG A N 1
ATOM 758 C CA . ARG A 1 92 ? -15.103 0.860 32.439 1.00 93.44 92 ARG A CA 1
ATOM 759 C C . ARG A 1 92 ? -16.292 1.556 33.108 1.00 93.44 92 ARG A C 1
ATOM 761 O O . ARG A 1 92 ? -16.260 1.790 34.316 1.00 93.44 92 ARG A O 1
ATOM 768 N N . ASN A 1 93 ? -17.340 1.873 32.349 1.00 93.06 93 ASN A N 1
ATOM 769 C CA . ASN A 1 93 ? -18.539 2.526 32.880 1.00 93.06 93 ASN A CA 1
ATOM 770 C C . ASN A 1 93 ? -19.269 1.629 33.891 1.00 93.06 93 ASN A C 1
ATOM 772 O O . ASN A 1 93 ? -19.701 2.102 34.944 1.00 93.06 93 ASN A O 1
ATOM 776 N N . ASN A 1 94 ? -19.367 0.328 33.604 1.00 92.38 94 ASN A N 1
ATOM 777 C CA . ASN A 1 94 ? -19.988 -0.647 34.496 1.00 92.38 94 ASN A CA 1
ATOM 778 C C . ASN A 1 94 ? -19.228 -0.767 35.825 1.00 92.38 94 ASN A C 1
ATOM 780 O O . ASN A 1 94 ? -19.856 -0.775 36.885 1.00 92.38 94 ASN A O 1
ATOM 784 N N . GLU A 1 95 ? -17.894 -0.801 35.803 1.00 90.69 95 GLU A N 1
ATOM 785 C CA . GLU A 1 95 ? -17.081 -0.822 37.027 1.00 90.69 95 GLU A CA 1
ATOM 786 C C . GLU A 1 95 ? -17.233 0.459 37.859 1.00 90.69 95 GLU A C 1
ATOM 788 O O . GLU A 1 95 ? -17.435 0.389 39.076 1.00 90.69 95 GLU A O 1
ATOM 793 N N . GLN A 1 96 ? -17.218 1.629 37.213 1.00 90.12 96 GLN A N 1
ATOM 794 C CA . GLN A 1 96 ? -17.429 2.915 37.887 1.00 90.12 96 GLN A CA 1
ATOM 795 C C . GLN A 1 96 ? -18.810 2.996 38.547 1.00 90.12 96 GLN A C 1
ATOM 797 O O . GLN A 1 96 ? -18.925 3.419 39.700 1.00 90.12 96 GLN A O 1
ATOM 802 N N . ASN A 1 97 ? -19.855 2.547 37.849 1.00 88.25 97 ASN A N 1
ATOM 803 C CA . ASN A 1 97 ? -21.219 2.581 38.365 1.00 88.25 97 ASN A CA 1
ATOM 804 C C . ASN A 1 97 ? -21.401 1.617 39.552 1.00 88.25 97 ASN A C 1
ATOM 806 O O . ASN A 1 97 ? -22.018 1.973 40.557 1.00 88.25 97 ASN A O 1
ATOM 810 N N . ARG A 1 98 ? -20.781 0.427 39.489 1.00 85.81 98 ARG A N 1
ATOM 811 C CA . ARG A 1 98 ? -20.739 -0.518 40.618 1.00 85.81 98 ARG A CA 1
ATOM 812 C C . ARG A 1 98 ? -20.061 0.109 41.837 1.00 85.81 98 ARG A C 1
ATOM 814 O O . ARG A 1 98 ? -20.640 0.082 42.918 1.00 85.81 98 ARG A O 1
ATOM 821 N N . SER A 1 99 ? -18.889 0.725 41.671 1.00 82.56 99 SER A N 1
ATOM 822 C CA . SER A 1 99 ? -18.167 1.394 42.766 1.00 82.56 99 SER A CA 1
ATOM 823 C C . SER A 1 99 ? -18.986 2.527 43.409 1.00 82.56 99 SER A C 1
ATOM 825 O O . SER A 1 99 ? -19.151 2.568 44.631 1.00 82.56 99 SER A O 1
ATOM 827 N N . ALA A 1 100 ? -19.606 3.391 42.598 1.00 82.94 100 ALA A N 1
ATOM 828 C CA . ALA A 1 100 ? -20.467 4.474 43.080 1.00 82.94 100 ALA A CA 1
ATOM 829 C C . ALA A 1 100 ? -21.732 3.975 43.807 1.00 82.94 100 ALA A C 1
ATOM 831 O O . ALA A 1 100 ? -22.237 4.646 44.713 1.00 82.94 100 ALA A O 1
ATOM 832 N N . TYR A 1 101 ? -22.265 2.811 43.420 1.00 84.50 101 TYR A N 1
ATOM 833 C CA . TYR A 1 101 ? -23.363 2.154 44.131 1.00 84.50 101 TYR A CA 1
ATOM 834 C C . TYR A 1 101 ? -22.919 1.636 45.508 1.00 84.50 101 TYR A C 1
ATOM 836 O O . TYR A 1 101 ? -23.596 1.905 46.500 1.00 84.50 101 TYR A O 1
ATOM 844 N N . TYR A 1 102 ? -21.768 0.958 45.596 1.00 82.25 102 TYR A N 1
ATOM 845 C CA . TYR A 1 102 ? -21.246 0.456 46.874 1.00 82.25 102 TYR A CA 1
ATOM 846 C C . TYR A 1 102 ? -20.915 1.588 47.859 1.00 82.25 102 TYR A C 1
ATOM 848 O O . TYR A 1 102 ? -21.272 1.485 49.031 1.00 82.25 102 TYR A O 1
ATOM 856 N N . HIS A 1 103 ? -20.323 2.696 47.397 1.00 81.62 103 HIS A N 1
ATOM 857 C CA . HIS A 1 103 ? -20.043 3.853 48.257 1.00 81.62 103 HIS A CA 1
ATOM 858 C C . HIS A 1 103 ? -21.310 4.516 48.819 1.00 81.62 103 HIS A C 1
ATOM 860 O O . HIS A 1 103 ? -21.317 4.901 49.984 1.00 81.62 103 HIS A O 1
ATOM 866 N N . ARG A 1 104 ? -22.397 4.609 48.037 1.00 77.81 104 ARG A N 1
ATOM 867 C CA . ARG A 1 104 ? -23.678 5.178 48.504 1.00 77.81 104 ARG A CA 1
ATOM 868 C C . ARG A 1 104 ? -24.419 4.305 49.515 1.00 77.81 104 ARG A C 1
ATOM 870 O O . ARG A 1 104 ? -25.248 4.827 50.244 1.00 77.81 104 ARG A O 1
ATOM 877 N N . ARG A 1 105 ? -24.172 2.994 49.529 1.00 79.00 105 ARG A N 1
ATOM 878 C CA 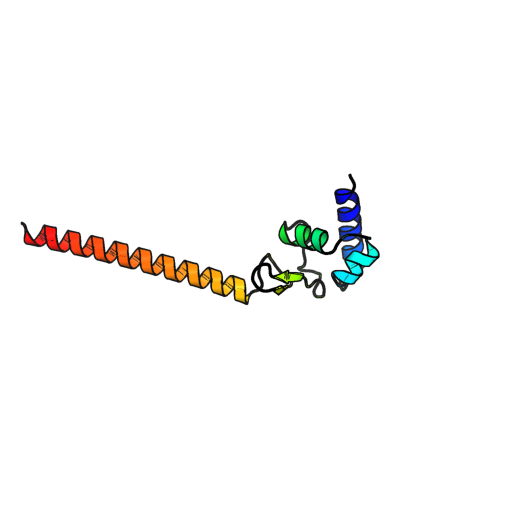. ARG A 1 105 ? -24.845 2.048 50.434 1.00 79.00 105 ARG A CA 1
ATOM 879 C C . ARG A 1 105 ? -24.170 1.936 51.810 1.00 79.00 105 ARG A C 1
ATOM 881 O O . ARG A 1 105 ? -24.806 1.469 52.747 1.00 79.00 105 ARG A O 1
ATOM 888 N N . ASN A 1 106 ? -22.900 2.327 51.917 1.00 69.81 106 ASN A N 1
ATOM 889 C CA . ASN A 1 106 ? -22.089 2.222 53.137 1.00 69.81 106 ASN A CA 1
ATOM 890 C C . ASN A 1 106 ? -21.990 3.534 53.947 1.00 69.81 106 ASN A C 1
ATOM 892 O O . ASN A 1 106 ? -21.251 3.570 54.930 1.00 69.81 106 ASN A O 1
ATOM 896 N N . ASN A 1 107 ? -22.704 4.585 53.536 1.00 54.44 107 ASN A N 1
ATOM 897 C CA . ASN A 1 107 ? -22.857 5.865 54.236 1.00 54.44 107 ASN A CA 1
ATOM 898 C C . ASN A 1 107 ? -24.333 6.090 54.572 1.00 54.44 107 ASN A C 1
ATOM 900 O O . ASN A 1 107 ? -24.603 6.901 55.480 1.00 54.44 107 ASN A O 1
#

Secondary structure (DSSP, 8-state):
-HHHHHHHHHHHHHHH-TT--HHHHHHHTT--HHHHHHHHHTTSS--TT-TT--EE-TTT--EESSSSS-HHHHHHHHHHHHHHHHHHHHHHHHHHHHHHHHHHH--

pLDDT: mean 90.76, std 5.98, range [54.44, 96.12]

Radius of gyration: 23.8 Å; chains: 1; bounding box: 48×21×74 Å

Foldseek 3Di:
DVLVQLLVQLVVCCVVPQADELVNSCVRSVHDSVSVVVCQQVVVDQLPSRPRHWFAAPPPGDTDSHYNHHPVVVVVVVVVVVVVVVVVVVVVVVVVVVVVVVVVVVD

Organism: NCBI:txid1903704